Protein AF-A0A8W8IEJ9-F1 (afdb_monomer)

Organism: Magallana gigas (NCBI:txid29159)

Sequence (95 aa):
MVKRCCWGTCNTDNRYPDRLVGGIRFIPFPKPGRQLEKANRWIRLCGRPHNQLNESILNERGKAKHLYVQSISLMEHQLTGIQIQYLQLLPAMTQ

Secondary structure (DSSP, 8-state):
---EE-STT---BTT-GGG-TTT--EEEPPPTTT-HHHHHHHHHHTT--TTTS-HHHHHSTTTGGGEEEEHHHHHHHHHHHHHH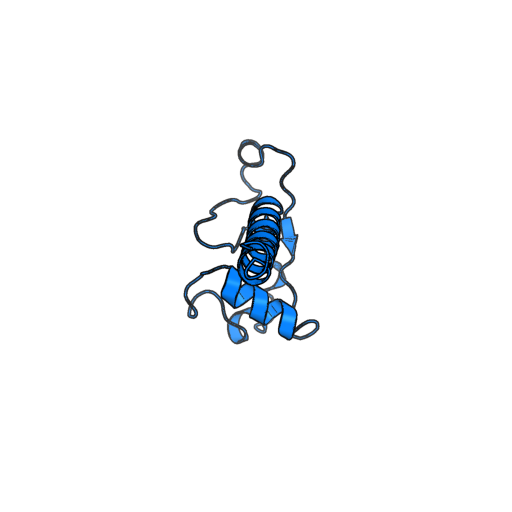HHHHS-SS---

Mean predicted aligned error: 9.64 Å

Solvent-accessible surface area (backbone atoms only — not comparable to full-atom values): 5668 Å² total; per-residue (Å²): 135,79,46,37,33,58,36,54,88,49,80,56,42,67,87,46,63,86,76,48,69,88,79,62,42,78,42,73,49,58,51,47,96,81,35,44,71,61,24,54,50,47,44,63,70,22,62,44,58,63,95,82,44,40,69,69,58,41,65,40,94,72,49,37,83,45,35,20,35,42,48,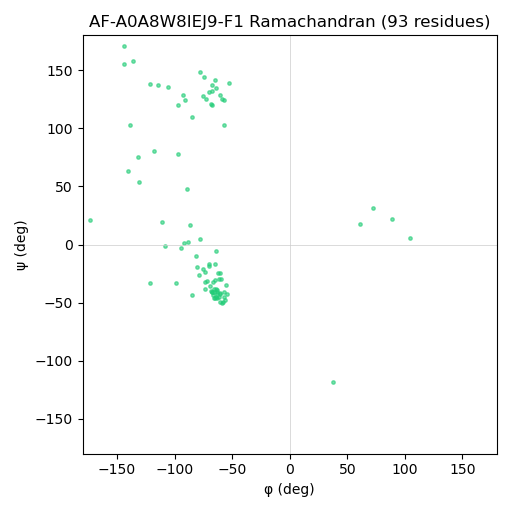61,67,52,49,54,50,50,50,48,51,50,49,52,51,52,64,71,67,59,85,81,85,85,127

Radius of gyration: 15.9 Å; Cα contacts (8 Å, |Δi|>4): 106; chains: 1; bounding box: 46×23×46 Å

pLDDT: mean 74.42, std 14.0, range [42.53, 87.19]

Structure (mmCIF, N/CA/C/O backbone):
data_AF-A0A8W8IEJ9-F1
#
_entry.id   AF-A0A8W8IEJ9-F1
#
loop_
_atom_site.group_PDB
_atom_site.id
_atom_site.type_symbol
_atom_site.label_atom_id
_atom_site.label_alt_id
_atom_site.label_comp_id
_atom_site.label_asym_id
_atom_site.label_entity_id
_atom_site.label_seq_id
_atom_site.pdbx_PDB_ins_code
_atom_site.Cartn_x
_atom_site.Cartn_y
_atom_site.Cartn_z
_atom_site.occupancy
_atom_site.B_iso_or_equiv
_atom_site.auth_seq_id
_atom_site.auth_comp_id
_atom_site.auth_asym_id
_atom_site.auth_atom_id
_atom_site.pdbx_PDB_model_num
ATOM 1 N N . MET A 1 1 ? 16.140 -1.638 4.781 1.00 71.25 1 MET A N 1
ATOM 2 C CA . MET A 1 1 ? 14.750 -2.075 5.062 1.00 71.25 1 MET A CA 1
ATOM 3 C C . MET A 1 1 ? 14.075 -2.451 3.751 1.00 71.25 1 MET A C 1
ATOM 5 O O . MET A 1 1 ? 14.126 -1.654 2.820 1.00 71.25 1 MET A O 1
ATOM 9 N N . VAL A 1 2 ? 13.514 -3.660 3.650 1.00 78.75 2 VAL A N 1
ATOM 10 C CA . VAL A 1 2 ? 12.886 -4.148 2.408 1.00 78.75 2 VAL A CA 1
ATOM 11 C C . VAL A 1 2 ? 11.528 -3.473 2.221 1.00 78.75 2 VAL A C 1
ATOM 13 O O . VAL A 1 2 ? 10.705 -3.488 3.137 1.00 78.75 2 VAL A O 1
ATOM 16 N N . LYS A 1 3 ? 11.304 -2.877 1.049 1.00 84.62 3 LYS A N 1
ATOM 17 C CA . LYS A 1 3 ? 10.018 -2.313 0.629 1.00 84.62 3 LYS A CA 1
ATOM 18 C C . LYS A 1 3 ? 9.320 -3.351 -0.238 1.00 84.62 3 LYS A C 1
ATOM 20 O O . LYS A 1 3 ? 9.878 -3.745 -1.259 1.00 84.62 3 LYS A O 1
ATOM 25 N N . ARG A 1 4 ? 8.134 -3.801 0.175 1.00 82.69 4 ARG A N 1
ATOM 26 C CA . ARG A 1 4 ? 7.309 -4.750 -0.588 1.00 82.69 4 ARG A CA 1
ATOM 27 C C . ARG A 1 4 ? 6.027 -4.070 -1.034 1.00 82.69 4 ARG A C 1
ATOM 29 O O . ARG A 1 4 ? 5.414 -3.344 -0.248 1.00 82.69 4 ARG A O 1
ATOM 36 N N . CYS A 1 5 ? 5.636 -4.315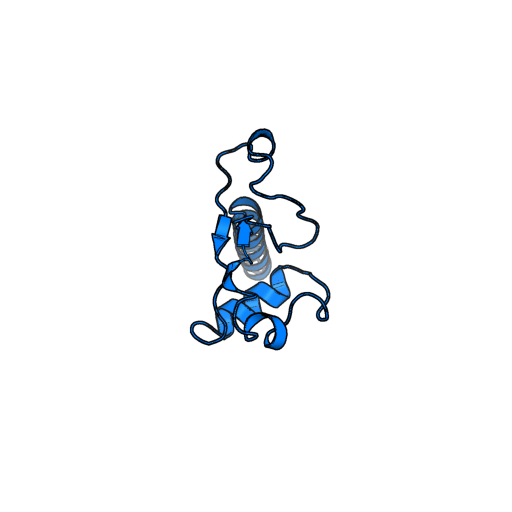 -2.279 1.00 85.94 5 CYS A N 1
ATOM 37 C CA . CYS A 1 5 ? 4.332 -3.902 -2.765 1.00 85.94 5 CYS A CA 1
ATOM 38 C C . CYS A 1 5 ? 3.238 -4.747 -2.093 1.00 85.94 5 CYS A C 1
ATOM 40 O O . CYS A 1 5 ? 3.341 -5.971 -2.052 1.00 85.94 5 CYS A O 1
ATOM 42 N N . CYS A 1 6 ? 2.196 -4.116 -1.556 1.00 84.69 6 CYS A N 1
ATOM 43 C CA . CYS A 1 6 ? 1.043 -4.816 -0.987 1.00 84.69 6 CYS A CA 1
ATOM 44 C C . CYS A 1 6 ? -0.111 -4.993 -1.981 1.00 84.69 6 CYS A C 1
ATOM 46 O O . CYS A 1 6 ? -1.100 -5.644 -1.651 1.00 84.69 6 CYS A O 1
ATOM 48 N N . TRP A 1 7 ? 0.017 -4.458 -3.195 1.00 86.50 7 TRP A N 1
ATOM 49 C CA . TRP A 1 7 ? -1.025 -4.504 -4.214 1.00 86.50 7 TRP A CA 1
ATOM 50 C C . TRP A 1 7 ? -1.259 -5.924 -4.734 1.00 86.50 7 TRP A C 1
ATOM 52 O O . TRP A 1 7 ? -0.340 -6.527 -5.271 1.00 86.50 7 TRP A O 1
ATOM 62 N N . GLY A 1 8 ? -2.475 -6.446 -4.604 1.00 82.06 8 GLY A N 1
ATOM 63 C CA . GLY A 1 8 ? -2.996 -7.655 -5.250 1.00 82.06 8 GLY A CA 1
ATOM 64 C C . GLY A 1 8 ? -1.992 -8.798 -5.378 1.00 82.06 8 GLY A C 1
ATOM 65 O O . GLY A 1 8 ? -1.472 -9.307 -4.385 1.00 82.06 8 GLY A O 1
ATOM 66 N N . THR A 1 9 ? -1.707 -9.167 -6.628 1.00 75.62 9 THR A N 1
ATOM 67 C CA . THR A 1 9 ? -0.728 -10.187 -7.041 1.00 75.62 9 THR A CA 1
ATOM 68 C C . THR A 1 9 ? 0.689 -9.635 -7.238 1.00 75.62 9 THR A C 1
ATOM 70 O O . THR A 1 9 ? 1.599 -10.373 -7.616 1.00 75.62 9 THR A O 1
ATOM 73 N N . CYS A 1 10 ? 0.908 -8.342 -6.985 1.00 81.06 10 CYS A N 1
ATOM 74 C CA . CYS A 1 10 ? 2.213 -7.718 -7.124 1.00 81.06 10 CYS A CA 1
ATOM 75 C C . CYS A 1 10 ? 3.175 -8.278 -6.071 1.00 81.06 10 CYS A C 1
ATOM 77 O O . CYS A 1 10 ? 2.967 -8.130 -4.865 1.00 81.06 10 CYS A O 1
ATOM 79 N N . ASN A 1 11 ? 4.259 -8.881 -6.556 1.00 76.19 11 ASN A N 1
ATOM 80 C CA . ASN A 1 11 ? 5.349 -9.419 -5.744 1.00 76.19 11 ASN A CA 1
ATOM 81 C C . ASN A 1 11 ? 6.642 -8.605 -5.903 1.00 76.19 11 ASN A C 1
ATOM 83 O O . ASN A 1 11 ? 7.730 -9.086 -5.592 1.00 76.19 11 ASN A O 1
ATOM 87 N N . THR A 1 12 ? 6.528 -7.366 -6.391 1.00 82.94 12 THR A N 1
ATOM 88 C CA . THR A 1 12 ? 7.658 -6.453 -6.551 1.00 82.94 12 THR A CA 1
ATOM 89 C C . THR A 1 12 ? 8.201 -6.030 -5.189 1.00 82.94 12 THR A C 1
ATOM 91 O O . THR A 1 12 ? 7.461 -5.590 -4.299 1.00 82.94 12 THR A O 1
ATOM 94 N N . ASP A 1 13 ? 9.518 -6.115 -5.038 1.00 84.50 13 ASP A N 1
ATOM 95 C CA . ASP A 1 13 ? 10.225 -5.654 -3.856 1.00 84.50 13 ASP A CA 1
ATOM 96 C C . ASP A 1 13 ? 11.591 -5.060 -4.214 1.00 84.50 13 ASP A C 1
ATOM 98 O O . ASP A 1 13 ? 12.174 -5.374 -5.250 1.00 84.50 13 ASP A O 1
ATOM 102 N N . ASN A 1 14 ? 12.101 -4.175 -3.360 1.00 85.38 14 ASN A N 1
ATOM 103 C CA . ASN A 1 14 ? 13.322 -3.422 -3.650 1.00 85.38 14 ASN A CA 1
ATOM 104 C C . ASN A 1 14 ? 14.638 -4.201 -3.468 1.00 85.38 14 ASN A C 1
ATOM 106 O O . ASN A 1 14 ? 15.695 -3.583 -3.571 1.00 85.38 14 ASN A O 1
ATOM 110 N N . ARG A 1 15 ? 14.608 -5.508 -3.169 1.00 85.62 15 ARG A N 1
ATOM 111 C CA . ARG A 1 15 ? 15.828 -6.336 -3.124 1.00 85.62 15 ARG A CA 1
ATOM 112 C C . ARG A 1 15 ? 16.359 -6.643 -4.522 1.00 85.62 15 ARG A C 1
ATOM 114 O O . ARG A 1 15 ? 17.543 -6.921 -4.650 1.00 85.62 15 ARG A O 1
ATOM 121 N N . TYR A 1 16 ? 15.497 -6.589 -5.538 1.00 85.81 16 TYR A N 1
ATOM 122 C CA . TYR A 1 16 ? 15.833 -6.897 -6.928 1.00 85.81 16 TYR A CA 1
ATOM 123 C C . TYR A 1 16 ? 15.618 -5.652 -7.802 1.00 85.81 16 TYR A C 1
ATOM 125 O O . TYR A 1 16 ? 14.559 -5.523 -8.422 1.00 85.81 16 TYR A O 1
ATOM 133 N N . PRO A 1 17 ? 16.575 -4.705 -7.825 1.00 81.00 17 PRO A N 1
ATOM 134 C CA . PRO A 1 17 ? 16.427 -3.445 -8.551 1.00 81.00 17 PRO A CA 1
ATOM 135 C C . PRO A 1 17 ? 16.238 -3.644 -10.059 1.00 81.00 17 PRO A C 1
ATOM 137 O O . PRO A 1 17 ? 15.496 -2.885 -10.670 1.00 81.00 17 PRO A O 1
ATOM 140 N N . ASP A 1 18 ? 16.794 -4.708 -10.638 1.00 82.88 18 ASP A N 1
ATOM 141 C CA . ASP A 1 18 ? 16.625 -5.059 -12.055 1.00 82.88 18 ASP A CA 1
ATOM 142 C C . ASP A 1 18 ? 15.163 -5.351 -12.432 1.00 82.88 18 ASP A C 1
ATOM 144 O O . ASP A 1 18 ? 14.755 -5.175 -13.577 1.00 82.88 18 ASP A O 1
ATOM 148 N N . ARG A 1 19 ? 14.334 -5.755 -11.456 1.00 80.12 19 ARG A N 1
ATOM 149 C CA . ARG A 1 19 ? 12.888 -5.960 -11.648 1.00 80.12 19 ARG A CA 1
ATOM 150 C C . ARG A 1 19 ? 12.089 -4.655 -11.568 1.00 80.12 19 ARG A C 1
ATOM 152 O O . ARG A 1 19 ? 10.903 -4.653 -11.883 1.00 80.12 19 ARG A O 1
ATOM 159 N N . LEU A 1 20 ? 12.708 -3.549 -11.150 1.00 79.94 20 LEU A N 1
ATOM 160 C CA . LEU A 1 20 ? 12.088 -2.224 -11.038 1.00 79.94 20 LEU A CA 1
ATOM 161 C C . LEU A 1 20 ? 12.214 -1.431 -12.349 1.00 79.94 20 LEU A C 1
ATOM 163 O O . LEU A 1 20 ? 12.612 -0.265 -12.360 1.00 79.94 20 LEU A O 1
ATOM 167 N N . VAL A 1 21 ? 11.881 -2.072 -13.467 1.00 71.88 21 VAL 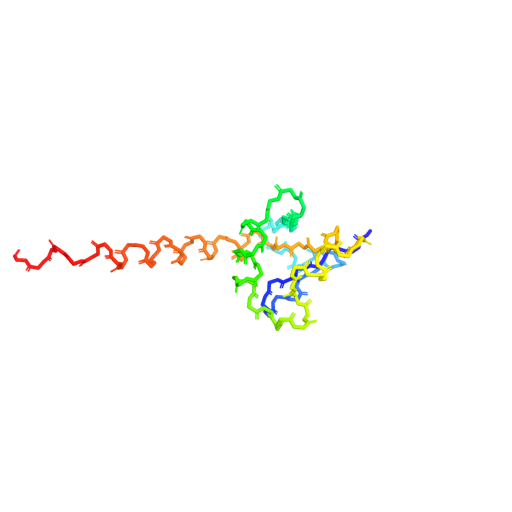A N 1
ATOM 168 C CA . VAL A 1 21 ? 11.927 -1.475 -14.807 1.00 71.88 21 VAL A CA 1
ATOM 169 C C . VAL A 1 21 ? 10.879 -0.367 -14.957 1.00 71.88 21 VAL A C 1
ATOM 171 O O . VAL A 1 21 ? 9.742 -0.510 -14.516 1.00 71.88 21 VAL A O 1
ATOM 174 N N . GLY A 1 22 ? 11.259 0.754 -15.579 1.00 73.38 22 GLY A N 1
ATOM 175 C CA . GLY A 1 22 ? 10.341 1.868 -15.862 1.00 73.38 22 GLY A CA 1
ATOM 176 C C . GLY A 1 22 ? 10.215 2.923 -14.754 1.00 73.38 22 GLY A C 1
ATOM 177 O O . GLY A 1 22 ? 9.220 3.640 -14.703 1.00 73.38 22 GLY A O 1
ATOM 178 N N . GLY A 1 23 ? 11.199 3.039 -13.854 1.00 74.19 23 GLY A N 1
ATOM 179 C CA . GLY A 1 23 ? 11.219 4.116 -12.852 1.00 74.19 23 GLY A CA 1
ATOM 180 C C . GLY A 1 23 ? 10.176 3.950 -11.742 1.00 74.19 23 GLY A C 1
ATOM 181 O O . GLY A 1 23 ? 9.667 4.937 -11.203 1.00 74.19 23 GLY A O 1
ATOM 182 N N . ILE A 1 24 ? 9.851 2.700 -11.402 1.00 79.75 24 ILE A N 1
ATOM 183 C CA . ILE A 1 24 ? 8.851 2.344 -10.394 1.00 79.75 24 ILE A CA 1
ATOM 184 C C . ILE A 1 24 ? 9.188 2.983 -9.045 1.00 79.75 24 ILE A C 1
ATOM 186 O O . ILE A 1 24 ? 10.256 2.763 -8.471 1.00 79.75 24 ILE A O 1
ATOM 190 N N . AR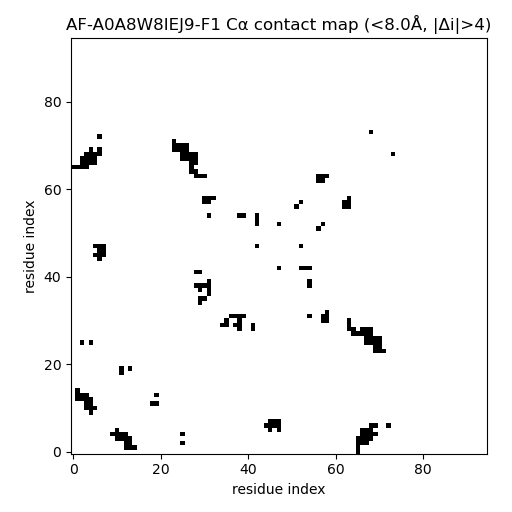G A 1 25 ? 8.234 3.739 -8.491 1.00 83.44 25 ARG A N 1
ATOM 191 C CA . ARG A 1 25 ? 8.352 4.330 -7.153 1.00 83.44 25 ARG A CA 1
ATOM 192 C C . ARG A 1 25 ? 7.479 3.576 -6.161 1.00 83.44 25 ARG A C 1
ATOM 194 O O . ARG A 1 25 ? 6.313 3.303 -6.429 1.00 83.44 25 ARG A O 1
ATOM 201 N N . PHE A 1 26 ? 8.033 3.288 -4.986 1.00 85.50 26 PHE A N 1
ATOM 202 C CA . PHE A 1 26 ? 7.285 2.734 -3.857 1.00 85.50 26 PHE A CA 1
ATOM 203 C C . PHE A 1 26 ? 6.620 3.861 -3.069 1.00 85.50 26 PHE A C 1
ATOM 205 O O . PHE A 1 26 ? 7.296 4.624 -2.375 1.00 85.50 26 PHE A O 1
ATOM 212 N N . ILE A 1 27 ? 5.297 3.945 -3.156 1.00 86.94 27 ILE A N 1
ATOM 213 C CA . ILE A 1 27 ? 4.485 4.942 -2.465 1.00 86.94 27 ILE A CA 1
ATOM 214 C C . ILE A 1 27 ? 4.066 4.359 -1.110 1.00 86.94 27 ILE A C 1
ATOM 216 O O . ILE A 1 27 ? 3.518 3.257 -1.075 1.00 86.94 27 ILE A O 1
ATOM 220 N N . PRO A 1 28 ? 4.352 5.037 0.016 1.00 86.50 28 PRO A N 1
ATOM 221 C CA . PRO A 1 28 ? 4.043 4.513 1.342 1.00 86.50 28 PRO A CA 1
ATOM 222 C C . PRO A 1 28 ? 2.535 4.387 1.553 1.00 86.50 28 PRO A C 1
ATOM 224 O O . PRO A 1 28 ? 1.767 5.264 1.152 1.00 86.50 28 PRO A O 1
ATOM 227 N N . PHE A 1 29 ? 2.123 3.313 2.226 1.00 86.44 29 PHE A N 1
ATOM 228 C CA . PHE A 1 29 ? 0.721 3.102 2.562 1.00 86.44 29 PHE A CA 1
ATOM 229 C C . PHE A 1 29 ? 0.226 4.202 3.526 1.00 86.44 29 PHE A C 1
ATOM 231 O O . PHE A 1 29 ? 0.923 4.530 4.497 1.00 86.44 29 PHE A O 1
ATOM 238 N N . PRO A 1 30 ? -0.959 4.797 3.293 1.00 85.81 30 PRO A N 1
ATOM 239 C CA . PRO A 1 30 ? -1.533 5.799 4.190 1.00 85.81 30 PRO A CA 1
ATOM 240 C C . PRO A 1 30 ? -1.775 5.211 5.585 1.00 85.81 30 PRO A C 1
ATOM 242 O O . PRO A 1 30 ? -2.398 4.164 5.741 1.00 85.81 30 PRO A O 1
ATOM 245 N N . LYS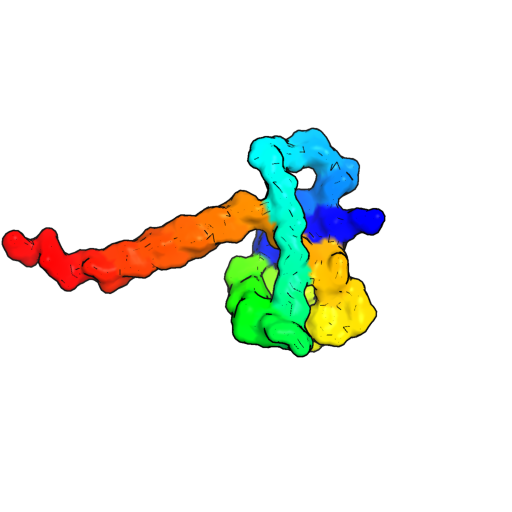 A 1 31 ? -1.290 5.894 6.625 1.00 83.38 31 LYS A N 1
ATOM 246 C CA . LYS A 1 31 ? -1.493 5.444 8.007 1.00 83.38 31 LYS A CA 1
ATOM 247 C C . LYS A 1 31 ? -2.951 5.684 8.424 1.00 83.38 31 LYS A C 1
ATOM 249 O O . LYS A 1 31 ? -3.367 6.846 8.376 1.00 83.38 31 LYS A O 1
ATOM 254 N N . PRO A 1 32 ? -3.693 4.663 8.892 1.00 80.81 32 PRO A N 1
ATOM 255 C CA . PRO A 1 32 ? -5.091 4.821 9.305 1.00 80.81 32 PRO A CA 1
ATOM 256 C C . PRO A 1 32 ? -5.271 5.885 10.394 1.00 80.81 32 PRO A C 1
ATOM 258 O O . PRO A 1 32 ? -6.124 6.749 10.246 1.00 80.81 32 PRO A O 1
ATOM 261 N N . GLY A 1 33 ? -4.375 5.955 1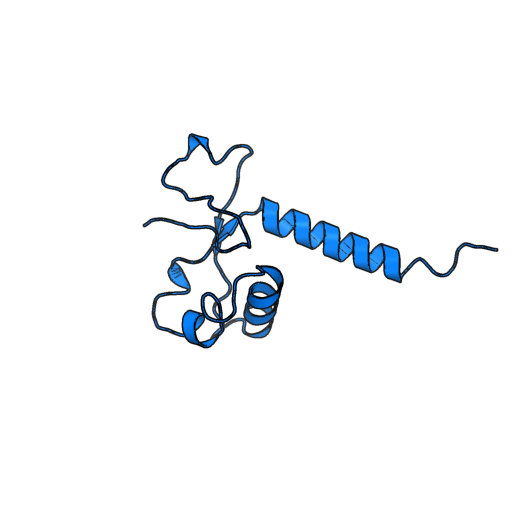1.387 1.00 81.00 33 GLY A N 1
ATOM 262 C CA . GLY A 1 33 ? -4.417 6.999 12.424 1.00 81.00 33 GLY A CA 1
ATOM 263 C C . GLY A 1 33 ? -4.216 8.451 11.948 1.00 81.00 33 GLY A C 1
ATOM 264 O O . GLY A 1 33 ? -4.319 9.362 12.760 1.00 81.00 33 GLY A O 1
ATOM 265 N N . ARG A 1 34 ? -3.896 8.698 10.666 1.00 80.44 34 ARG A N 1
ATOM 266 C CA . ARG A 1 34 ? -3.839 10.055 10.074 1.00 80.44 34 ARG A CA 1
ATOM 267 C C . ARG A 1 34 ? -4.770 10.244 8.877 1.00 80.44 34 ARG A C 1
ATOM 269 O O . ARG A 1 34 ? -5.204 11.358 8.627 1.00 80.44 34 ARG A O 1
ATOM 276 N N . GLN A 1 35 ? -4.991 9.201 8.082 1.00 83.38 35 GLN A N 1
ATOM 277 C CA . GLN A 1 35 ? -5.723 9.256 6.813 1.00 83.38 35 GLN A CA 1
ATOM 278 C C . GLN A 1 35 ? -6.602 8.008 6.680 1.00 83.38 35 GLN A C 1
ATOM 280 O O . GLN A 1 35 ? -6.383 7.174 5.798 1.00 83.38 35 GLN A O 1
ATOM 285 N N . LEU A 1 36 ? -7.570 7.871 7.586 1.00 86.25 36 LEU A N 1
ATOM 286 C CA . LEU A 1 36 ? -8.397 6.674 7.716 1.00 86.25 36 LEU A CA 1
ATOM 287 C C . LEU A 1 36 ? -9.163 6.334 6.431 1.00 86.25 36 LEU A C 1
ATOM 289 O O . LEU A 1 36 ? -9.065 5.216 5.930 1.00 86.25 36 LEU A O 1
ATOM 293 N N . GLU A 1 37 ? -9.863 7.302 5.840 1.00 86.69 37 GLU A N 1
ATOM 294 C CA . GLU A 1 37 ? -10.644 7.083 4.614 1.00 86.69 37 GLU A CA 1
ATOM 295 C C . GLU A 1 37 ? -9.771 6.629 3.442 1.00 86.69 37 GLU A C 1
ATOM 297 O O . GLU A 1 37 ? -10.103 5.685 2.721 1.00 86.69 37 GLU A O 1
ATOM 302 N N . LYS A 1 38 ? -8.601 7.256 3.281 1.00 84.75 38 LYS A N 1
ATOM 303 C CA . LYS A 1 38 ? -7.640 6.892 2.236 1.00 84.75 38 LYS A CA 1
ATOM 304 C C . LYS A 1 38 ? -7.068 5.496 2.469 1.00 84.75 38 LYS A C 1
ATOM 306 O O . LYS A 1 38 ? -6.931 4.739 1.510 1.00 84.75 38 LYS A O 1
ATOM 311 N N . ALA A 1 39 ? -6.767 5.145 3.719 1.00 86.25 39 ALA A N 1
ATOM 312 C CA . ALA A 1 39 ? -6.311 3.810 4.092 1.00 86.25 39 ALA A CA 1
ATOM 313 C C . ALA A 1 39 ? -7.369 2.746 3.808 1.00 86.25 39 ALA A C 1
ATOM 315 O O . ALA A 1 39 ? -7.055 1.751 3.160 1.00 86.25 39 ALA A O 1
ATOM 316 N N . ASN A 1 40 ? -8.625 2.989 4.179 1.00 86.25 40 ASN A N 1
ATOM 317 C CA . ASN A 1 40 ? -9.734 2.085 3.881 1.00 86.25 40 ASN A CA 1
ATOM 318 C C . ASN A 1 40 ? -9.972 1.929 2.379 1.00 86.25 40 ASN A C 1
ATOM 320 O O . ASN A 1 40 ? -10.162 0.810 1.899 1.00 86.25 40 ASN A O 1
ATOM 324 N N . ARG A 1 41 ? -9.891 3.022 1.610 1.00 87.19 41 ARG A N 1
ATOM 325 C CA . ARG A 1 41 ? -9.933 2.950 0.146 1.00 87.19 41 ARG A CA 1
ATOM 326 C C . ARG A 1 41 ? -8.803 2.062 -0.372 1.00 87.19 41 ARG A C 1
ATOM 328 O O . ARG A 1 41 ? -9.066 1.139 -1.129 1.00 87.19 41 ARG A O 1
ATOM 335 N N . TRP A 1 42 ? -7.567 2.273 0.072 1.00 86.81 42 TRP A N 1
ATOM 336 C CA . TRP A 1 42 ? -6.427 1.468 -0.374 1.00 86.81 42 TRP A CA 1
ATOM 337 C C . TRP A 1 42 ? -6.535 -0.005 0.028 1.00 86.81 42 TRP A C 1
ATOM 339 O O . TRP A 1 42 ? -6.197 -0.852 -0.789 1.00 86.81 42 TRP A O 1
ATOM 349 N N . ILE A 1 43 ? -7.038 -0.326 1.226 1.00 86.69 43 ILE A N 1
ATOM 350 C CA . ILE A 1 43 ? -7.289 -1.714 1.654 1.00 86.69 43 ILE A CA 1
ATOM 351 C C . ILE A 1 43 ? -8.214 -2.413 0.652 1.00 86.69 43 ILE A C 1
ATOM 353 O O . ILE A 1 43 ? -7.897 -3.507 0.191 1.00 86.69 43 ILE A O 1
ATOM 357 N N . ARG A 1 44 ? -9.321 -1.757 0.275 1.00 85.12 44 ARG A N 1
ATOM 358 C CA . ARG A 1 44 ? -10.286 -2.294 -0.696 1.00 85.12 44 ARG A CA 1
ATOM 359 C C . ARG A 1 44 ? -9.669 -2.452 -2.086 1.00 85.12 44 ARG A C 1
ATOM 361 O O . ARG A 1 44 ? -9.825 -3.500 -2.701 1.00 85.12 44 ARG A O 1
ATOM 368 N N . LEU A 1 45 ? -8.944 -1.437 -2.559 1.00 84.50 45 LEU A N 1
ATOM 369 C CA . LEU A 1 45 ? -8.361 -1.433 -3.906 1.00 84.50 45 LEU A CA 1
ATOM 370 C C . LEU A 1 45 ? -7.185 -2.401 -4.065 1.00 84.50 45 LEU A C 1
ATOM 372 O O . LEU A 1 45 ? -6.989 -2.957 -5.138 1.00 84.50 45 LEU A O 1
ATOM 376 N N . CYS A 1 46 ? -6.408 -2.632 -3.004 1.00 85.00 46 CYS A N 1
ATOM 377 C CA . CYS A 1 46 ? -5.290 -3.566 -3.062 1.00 85.00 46 CYS A CA 1
ATOM 378 C C . CYS A 1 46 ? -5.749 -5.010 -3.297 1.00 85.00 46 CYS A C 1
ATOM 380 O O . CYS A 1 46 ? -4.905 -5.828 -3.628 1.00 85.00 46 CYS A O 1
ATOM 382 N N . GLY A 1 47 ? -7.023 -5.366 -3.093 1.00 83.50 47 GLY A N 1
ATOM 383 C CA . GLY A 1 47 ? -7.531 -6.710 -3.402 1.00 83.50 47 GLY A CA 1
ATOM 384 C C . GLY A 1 47 ? -6.861 -7.851 -2.621 1.00 83.50 47 GLY A C 1
ATOM 385 O O . GLY A 1 47 ? -6.941 -9.008 -3.026 1.00 83.50 47 GLY A O 1
ATOM 386 N N . ARG A 1 48 ? -6.166 -7.547 -1.516 1.00 84.38 48 ARG A N 1
ATOM 387 C CA . ARG A 1 48 ? -5.592 -8.557 -0.618 1.00 84.38 48 ARG A CA 1
ATOM 388 C C . ARG A 1 48 ? -6.699 -9.137 0.270 1.00 84.38 48 ARG A C 1
ATOM 390 O O . ARG A 1 48 ? -7.612 -8.404 0.651 1.00 84.38 48 ARG A O 1
ATOM 397 N N . PRO A 1 49 ? -6.594 -10.414 0.671 1.00 85.81 49 PRO A N 1
ATOM 398 C CA . PRO A 1 49 ? -7.482 -10.994 1.670 1.00 85.81 49 PRO A CA 1
ATOM 399 C C . PRO A 1 49 ? -7.531 -10.148 2.949 1.00 85.81 49 PRO A C 1
ATOM 401 O O . PRO A 1 49 ? -6.497 -9.675 3.428 1.00 85.81 49 PRO A O 1
ATOM 404 N N . HIS A 1 50 ? -8.720 -9.988 3.534 1.00 83.75 50 HIS A N 1
ATOM 405 C CA . HIS A 1 50 ? -8.915 -9.134 4.713 1.00 83.75 50 HIS A CA 1
ATOM 406 C C . HIS A 1 50 ? -8.071 -9.583 5.920 1.00 83.75 50 HIS A C 1
ATOM 408 O O . HIS A 1 50 ? -7.628 -8.759 6.712 1.00 83.75 50 HIS A O 1
ATOM 414 N N . ASN A 1 51 ? -7.771 -10.878 6.047 1.00 82.88 51 ASN A N 1
ATOM 415 C CA . ASN A 1 51 ? -6.880 -11.403 7.088 1.00 82.88 51 ASN A CA 1
ATOM 416 C C . ASN A 1 51 ? -5.397 -11.015 6.897 1.00 82.88 51 ASN A C 1
ATOM 418 O O . ASN A 1 51 ? -4.626 -11.100 7.847 1.00 82.88 51 ASN A O 1
ATOM 422 N N . GLN A 1 52 ? -4.991 -10.598 5.694 1.00 81.56 52 GLN A N 1
ATOM 423 C CA . GLN A 1 52 ? -3.632 -10.148 5.378 1.00 81.56 52 GLN A CA 1
ATOM 424 C C . GLN A 1 52 ? -3.512 -8.622 5.382 1.00 81.56 52 GLN A C 1
ATOM 426 O O . GLN A 1 52 ? -2.455 -8.090 5.724 1.00 81.56 52 GLN A O 1
ATOM 431 N N . LEU A 1 53 ? -4.577 -7.914 4.995 1.00 85.31 53 LEU A N 1
ATOM 432 C CA . LEU A 1 53 ? -4.607 -6.459 4.919 1.00 85.31 53 LEU A CA 1
ATOM 433 C C . LEU A 1 53 ? -5.946 -5.930 5.446 1.00 85.31 53 LEU A C 1
ATOM 435 O O . LEU A 1 53 ? -6.958 -5.949 4.751 1.00 85.31 53 LEU A O 1
ATOM 439 N N . ASN A 1 54 ? -5.931 -5.422 6.674 1.00 86.56 54 ASN A N 1
ATOM 440 C CA . ASN A 1 54 ? -7.058 -4.730 7.292 1.00 86.56 54 ASN A CA 1
ATOM 441 C C . ASN A 1 54 ? -6.571 -3.579 8.175 1.00 86.56 54 ASN A C 1
ATOM 443 O O . ASN A 1 54 ? -5.375 -3.431 8.435 1.00 86.56 54 ASN A O 1
ATOM 447 N N . GLU A 1 55 ? -7.513 -2.764 8.636 1.00 85.25 55 GLU A N 1
ATOM 448 C CA . GLU A 1 55 ? -7.230 -1.612 9.483 1.00 85.25 55 GLU A CA 1
ATOM 449 C C . GLU A 1 55 ? -6.479 -1.995 10.766 1.00 85.25 55 GLU A C 1
ATOM 451 O O . GLU A 1 55 ? -5.488 -1.348 11.094 1.00 85.25 55 GLU A O 1
ATOM 456 N N . SER A 1 56 ? -6.893 -3.052 11.469 1.00 83.88 56 SER A N 1
ATOM 457 C CA . SER A 1 56 ? -6.249 -3.495 12.712 1.00 83.88 56 SER A CA 1
ATOM 458 C C . SER A 1 56 ? -4.781 -3.871 12.485 1.00 83.88 56 SER A C 1
ATOM 460 O O . SER A 1 56 ? -3.913 -3.450 13.248 1.00 83.88 56 SER A O 1
ATOM 462 N N . ILE A 1 57 ? -4.477 -4.566 11.382 1.00 83.50 57 ILE A N 1
ATOM 463 C CA . ILE A 1 57 ? -3.105 -4.899 10.963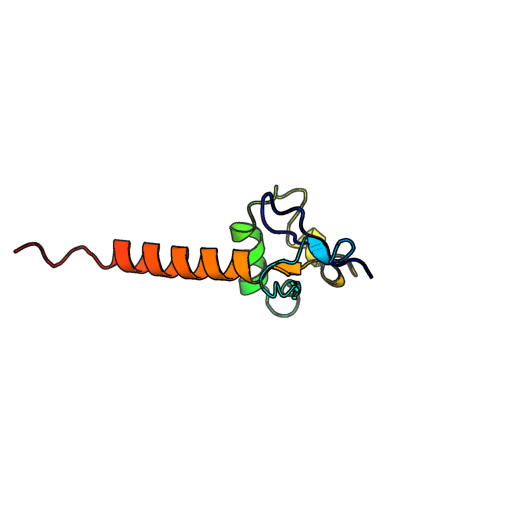 1.00 83.50 57 ILE A CA 1
ATOM 464 C C . ILE A 1 57 ? -2.299 -3.631 10.667 1.00 83.50 57 ILE A C 1
ATOM 466 O O . ILE A 1 57 ? -1.118 -3.559 10.999 1.00 83.50 57 ILE A O 1
ATOM 470 N N . LEU A 1 58 ? -2.912 -2.625 10.044 1.00 81.44 58 LEU A N 1
ATOM 471 C CA . LEU A 1 58 ? -2.250 -1.355 9.744 1.00 81.44 58 LEU A CA 1
ATOM 472 C C . LEU A 1 58 ? -2.046 -0.475 10.986 1.00 81.44 58 LEU A C 1
ATOM 474 O O . LEU A 1 58 ? -1.062 0.268 11.045 1.00 81.44 58 LEU A O 1
ATOM 478 N N . ASN A 1 59 ? -2.964 -0.546 11.952 1.00 79.88 59 ASN A N 1
ATOM 479 C CA . ASN A 1 59 ? -2.896 0.155 13.234 1.00 79.88 59 ASN A CA 1
ATOM 480 C C . ASN A 1 59 ? -1.897 -0.492 14.202 1.00 79.88 59 ASN A C 1
ATOM 482 O O . ASN A 1 59 ? -1.392 0.185 15.101 1.00 79.88 59 ASN A O 1
ATOM 486 N N . GLU A 1 60 ? -1.550 -1.765 14.001 1.00 81.31 60 GLU A N 1
ATOM 487 C CA . GLU A 1 60 ? -0.488 -2.417 14.757 1.00 81.31 60 GLU A CA 1
ATOM 488 C C . GLU A 1 60 ? 0.841 -1.662 14.566 1.00 81.31 60 GLU A C 1
ATOM 490 O O . GLU A 1 60 ? 1.303 -1.402 13.442 1.00 81.31 60 GLU A O 1
ATOM 495 N N . ARG A 1 61 ? 1.459 -1.271 15.689 1.00 61.56 61 ARG A N 1
ATOM 496 C CA . ARG A 1 61 ? 2.659 -0.427 15.709 1.00 61.56 61 ARG A CA 1
ATOM 497 C C . ARG A 1 61 ? 3.780 -1.074 14.900 1.00 61.56 61 ARG A C 1
ATOM 499 O O . ARG A 1 61 ? 4.494 -1.951 15.363 1.00 61.56 61 ARG A O 1
ATOM 506 N N . GLY A 1 62 ? 3.988 -0.554 13.694 1.00 65.25 62 GLY A N 1
ATOM 507 C CA . GLY A 1 62 ? 5.123 -0.913 12.857 1.00 65.25 62 GLY A CA 1
ATOM 508 C C . GLY A 1 62 ? 4.834 -1.843 11.687 1.00 65.25 62 GLY A C 1
ATOM 509 O O . GLY A 1 62 ? 5.789 -2.160 10.992 1.00 65.25 62 GLY A O 1
ATOM 510 N N . LYS A 1 63 ? 3.586 -2.213 11.382 1.00 70.50 63 LYS A N 1
ATOM 511 C CA . LYS A 1 63 ? 3.287 -2.939 10.131 1.00 70.50 63 LYS A CA 1
ATOM 512 C C . LYS A 1 63 ? 3.083 -2.007 8.937 1.00 70.50 63 LYS A C 1
ATOM 514 O O . LYS A 1 63 ? 3.716 -2.190 7.899 1.00 70.50 63 LYS A O 1
ATOM 519 N N . ALA A 1 64 ? 2.343 -0.911 9.115 1.00 68.69 64 ALA A N 1
ATOM 520 C CA . ALA A 1 64 ? 2.130 0.083 8.055 1.00 68.69 64 ALA A CA 1
ATOM 521 C C . ALA A 1 64 ? 3.420 0.758 7.545 1.00 68.69 64 ALA A C 1
ATOM 523 O O . ALA A 1 64 ? 3.466 1.213 6.407 1.00 68.69 64 ALA A O 1
ATOM 524 N N . LYS A 1 65 ? 4.498 0.806 8.347 1.00 70.25 65 LYS A N 1
ATOM 525 C CA . LYS A 1 65 ? 5.765 1.466 7.960 1.00 70.25 65 LYS A CA 1
ATOM 526 C C . LYS A 1 65 ? 6.541 0.721 6.862 1.00 70.25 65 LYS A C 1
ATOM 528 O O . LYS A 1 65 ? 7.436 1.309 6.266 1.00 70.25 65 LYS A O 1
ATOM 533 N N . HIS A 1 66 ? 6.212 -0.549 6.615 1.00 74.38 66 HIS A N 1
ATOM 534 C CA . HIS A 1 66 ? 6.847 -1.381 5.586 1.00 74.38 66 HIS A CA 1
ATOM 535 C C . HIS A 1 66 ? 5.939 -1.657 4.382 1.00 74.38 66 HIS A C 1
ATOM 537 O O . HIS A 1 66 ? 6.366 -2.346 3.455 1.00 74.38 66 HIS A O 1
ATOM 543 N N . LEU A 1 67 ? 4.701 -1.155 4.400 1.00 82.12 67 LEU A N 1
ATOM 544 C CA . LEU A 1 67 ? 3.733 -1.378 3.335 1.00 82.12 67 LEU A CA 1
ATOM 545 C C . LEU A 1 67 ? 3.820 -0.247 2.316 1.00 82.12 67 LEU A C 1
ATOM 547 O O . LEU A 1 67 ? 3.776 0.936 2.661 1.00 82.12 67 LEU A O 1
ATOM 551 N N . TYR A 1 68 ? 3.947 -0.634 1.054 1.00 87.00 68 TYR A N 1
ATOM 552 C CA . TYR A 1 68 ? 4.046 0.280 -0.070 1.00 87.00 68 TYR A CA 1
ATOM 553 C C . TYR A 1 68 ? 3.160 -0.206 -1.211 1.00 87.00 68 TYR A C 1
ATOM 555 O O . TYR A 1 68 ? 2.859 -1.391 -1.310 1.00 87.00 68 TYR A O 1
ATOM 563 N N . VAL A 1 69 ? 2.788 0.698 -2.107 1.00 85.75 69 VAL A N 1
ATOM 564 C CA . VAL A 1 69 ? 2.172 0.379 -3.398 1.00 85.75 69 VAL A CA 1
ATOM 565 C C . VAL A 1 69 ? 3.058 0.965 -4.489 1.00 85.75 69 VAL A C 1
ATOM 567 O O . VAL A 1 69 ? 3.581 2.069 -4.338 1.00 85.75 69 VAL A O 1
ATOM 570 N N . GLN A 1 70 ? 3.283 0.221 -5.567 1.00 82.88 70 GLN A N 1
ATOM 571 C CA . GLN A 1 70 ? 4.074 0.719 -6.688 1.00 82.88 70 GLN A CA 1
ATOM 572 C C . GLN A 1 70 ? 3.284 1.747 -7.513 1.00 82.88 70 GLN A C 1
ATOM 574 O O . GLN A 1 70 ? 2.073 1.614 -7.685 1.00 82.88 70 GLN A O 1
ATOM 579 N N . SER A 1 71 ? 3.970 2.765 -8.039 1.00 76.00 71 SER A N 1
ATOM 580 C CA . SER A 1 71 ? 3.352 3.854 -8.812 1.00 76.00 71 SER A CA 1
ATOM 581 C C . SER A 1 71 ? 2.528 3.368 -10.005 1.00 76.00 71 SER A C 1
ATOM 583 O O . SER A 1 71 ? 1.479 3.943 -10.270 1.00 76.00 71 SER A O 1
ATOM 585 N N . ILE A 1 72 ? 2.951 2.284 -10.664 1.00 73.56 72 ILE A N 1
ATOM 586 C CA . ILE A 1 72 ? 2.227 1.686 -11.797 1.00 73.56 72 ILE A CA 1
ATOM 587 C C . ILE A 1 72 ? 0.830 1.222 -11.370 1.00 73.56 72 ILE A C 1
ATOM 589 O O . ILE A 1 72 ? -0.157 1.620 -11.972 1.00 73.56 72 ILE A O 1
ATOM 593 N N . SER A 1 73 ? 0.726 0.481 -10.268 1.00 70.81 73 SER A N 1
ATOM 594 C CA . SER A 1 73 ? -0.555 -0.050 -9.787 1.00 70.81 73 SER A CA 1
ATOM 595 C C . SER A 1 73 ? -1.534 1.048 -9.354 1.00 70.81 73 SER A C 1
ATOM 597 O O . SER A 1 73 ? -2.746 0.905 -9.490 1.00 70.81 73 SER A O 1
ATOM 599 N N . LEU A 1 74 ? -1.015 2.178 -8.864 1.00 66.56 74 LEU A N 1
ATOM 600 C CA . LEU A 1 74 ? -1.823 3.364 -8.571 1.00 66.56 74 LEU A CA 1
ATOM 601 C C . LEU A 1 74 ? -2.274 4.093 -9.839 1.00 66.56 74 LEU A C 1
ATOM 603 O O . LEU A 1 74 ? -3.403 4.576 -9.872 1.00 66.56 74 LEU A O 1
ATOM 607 N N . MET A 1 75 ? -1.422 4.170 -10.863 1.00 60.38 75 MET A N 1
ATOM 608 C CA . MET A 1 75 ? -1.774 4.755 -12.159 1.00 60.38 75 MET A CA 1
ATOM 609 C C . MET A 1 75 ? -2.841 3.927 -12.869 1.00 60.38 75 MET A C 1
ATOM 611 O O . MET A 1 75 ? -3.840 4.498 -13.286 1.00 60.38 75 MET A O 1
ATOM 615 N N . GLU A 1 76 ? -2.698 2.600 -12.918 1.00 58.84 76 GLU A N 1
ATOM 616 C CA . GLU A 1 76 ? -3.726 1.705 -13.461 1.00 58.84 76 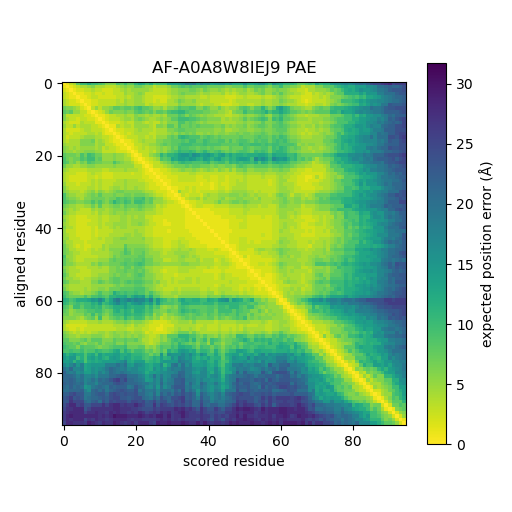GLU A CA 1
ATOM 617 C C . GLU A 1 76 ? -5.069 1.928 -12.765 1.00 58.84 76 GLU A C 1
ATOM 619 O O . GLU A 1 76 ? -6.088 2.041 -13.435 1.00 58.84 76 GLU A O 1
ATOM 624 N N . HIS A 1 77 ? -5.086 2.095 -11.438 1.00 61.00 77 HIS A N 1
ATOM 625 C CA . HIS A 1 77 ? -6.341 2.293 -10.717 1.00 61.00 77 HIS A CA 1
ATOM 626 C C . HIS A 1 77 ? -6.912 3.723 -10.792 1.00 61.00 77 HIS A C 1
ATOM 628 O O . HIS A 1 77 ? -8.120 3.921 -10.651 1.00 61.00 77 HIS A O 1
ATOM 634 N N . GLN A 1 78 ? -6.073 4.744 -10.993 1.00 55.72 78 GLN A N 1
ATOM 635 C CA . GLN A 1 78 ? -6.551 6.083 -11.356 1.00 55.72 78 GLN A CA 1
ATOM 636 C C . GLN A 1 78 ? -7.134 6.073 -12.770 1.00 55.72 78 GLN A C 1
ATOM 638 O O . GLN A 1 78 ? -8.187 6.656 -12.979 1.00 55.72 78 GLN A O 1
ATOM 643 N N . LEU A 1 79 ? -6.515 5.357 -13.711 1.00 50.88 79 LEU A N 1
ATOM 644 C CA . LEU A 1 79 ? -7.024 5.190 -15.070 1.00 50.88 79 LEU A CA 1
ATOM 645 C C . LEU A 1 79 ? -8.313 4.366 -15.102 1.00 50.88 79 LEU A C 1
ATOM 647 O O . LEU A 1 79 ? -9.231 4.761 -15.807 1.00 50.88 79 LEU A O 1
ATOM 651 N N . THR A 1 80 ? -8.444 3.292 -14.313 1.00 54.09 80 THR A N 1
ATOM 652 C CA . THR A 1 80 ? -9.721 2.565 -14.184 1.00 54.09 80 THR A CA 1
ATOM 653 C C . THR A 1 80 ? -10.766 3.384 -13.437 1.00 54.09 80 THR A C 1
ATOM 655 O O . THR A 1 80 ? -11.925 3.354 -13.819 1.00 54.09 80 THR A O 1
ATOM 658 N N . GLY A 1 81 ? -10.386 4.173 -12.426 1.00 51.78 81 GLY A N 1
ATOM 659 C CA . GLY A 1 81 ? -11.290 5.123 -11.772 1.00 51.78 81 GLY A CA 1
ATOM 660 C C . GLY A 1 81 ? -11.819 6.182 -12.745 1.00 51.78 81 GLY A C 1
ATOM 661 O O . GLY A 1 81 ? -13.021 6.417 -12.791 1.00 51.78 81 GLY A O 1
ATOM 662 N N . ILE A 1 82 ? -10.939 6.755 -13.573 1.00 47.88 82 ILE A N 1
ATOM 663 C CA . ILE A 1 82 ? -11.282 7.714 -14.632 1.00 47.88 82 ILE A CA 1
ATOM 664 C C . ILE A 1 82 ? -12.109 7.040 -15.735 1.00 47.88 82 ILE A C 1
ATOM 666 O O . ILE A 1 82 ? -13.109 7.606 -16.155 1.00 47.88 82 ILE A O 1
ATOM 670 N N . GLN A 1 83 ? -11.754 5.831 -16.181 1.00 42.53 83 GLN A N 1
ATOM 671 C CA . GLN A 1 83 ? -12.505 5.065 -17.185 1.00 42.53 83 GLN A CA 1
ATOM 672 C C . GLN A 1 83 ? -13.904 4.687 -16.695 1.00 42.53 83 GLN A C 1
ATOM 674 O O . GLN A 1 83 ? -14.860 4.871 -17.437 1.00 42.53 83 GLN A O 1
ATOM 679 N N . ILE A 1 84 ? -14.050 4.208 -15.455 1.00 47.75 84 ILE A N 1
ATOM 680 C CA . ILE A 1 84 ? -15.354 3.895 -14.850 1.00 47.75 84 ILE A CA 1
ATOM 681 C C . ILE A 1 84 ? -16.191 5.170 -14.722 1.00 47.75 84 ILE A C 1
ATOM 683 O O . ILE A 1 84 ? -17.370 5.158 -15.059 1.00 47.75 84 ILE A O 1
ATOM 687 N N . GLN A 1 85 ? -15.589 6.285 -14.305 1.00 47.19 85 GLN A N 1
ATOM 688 C CA . GLN A 1 85 ? -16.286 7.565 -14.215 1.00 47.19 85 GLN A CA 1
ATOM 689 C C . GLN A 1 85 ? -16.696 8.089 -15.605 1.00 47.19 85 GLN A C 1
ATOM 691 O O . GLN A 1 85 ? -17.808 8.577 -15.761 1.00 47.19 85 GLN A O 1
ATOM 696 N N . TYR A 1 86 ? -15.862 7.908 -16.634 1.00 43.88 86 TYR A N 1
ATOM 697 C CA . TYR A 1 86 ? -16.185 8.245 -18.026 1.00 43.88 86 TYR A CA 1
ATOM 698 C C . TYR A 1 86 ? -17.297 7.344 -18.601 1.00 43.88 86 TYR A C 1
ATOM 700 O O . TYR A 1 86 ? -18.216 7.840 -19.240 1.00 43.88 86 TYR A O 1
ATOM 708 N N . LEU A 1 87 ? -17.276 6.038 -18.306 1.00 46.53 87 LEU A N 1
ATOM 709 C CA . LEU A 1 87 ? -18.313 5.062 -18.685 1.00 46.53 87 LEU A CA 1
ATOM 710 C C . LEU A 1 87 ? -19.656 5.303 -17.977 1.00 46.53 87 LEU A C 1
ATOM 712 O O . LEU A 1 87 ? -20.704 5.062 -18.567 1.00 46.53 87 LEU A O 1
ATOM 716 N N . GLN A 1 88 ? -19.651 5.805 -16.741 1.00 45.56 88 GLN A N 1
ATOM 717 C CA . GLN A 1 88 ? -20.871 6.175 -16.009 1.00 45.56 88 GLN A CA 1
ATOM 718 C C . GLN A 1 88 ? -21.430 7.553 -16.406 1.00 45.56 88 GLN A C 1
ATOM 720 O O . GLN A 1 88 ? -22.608 7.814 -16.181 1.00 45.56 88 GLN A O 1
ATOM 725 N N . LEU A 1 89 ? -20.612 8.416 -17.018 1.00 47.34 89 LEU A N 1
ATOM 726 C CA . LEU A 1 89 ? -21.015 9.711 -17.590 1.00 47.34 89 LEU A CA 1
ATOM 727 C C . LEU A 1 89 ? -21.405 9.620 -19.081 1.00 47.34 89 LEU A C 1
ATOM 729 O O . LEU A 1 89 ? -21.771 10.627 -19.682 1.00 47.34 89 LEU A O 1
ATOM 733 N N . LEU A 1 90 ? -21.368 8.420 -19.669 1.00 47.69 90 LEU A N 1
ATOM 734 C CA . LEU A 1 90 ? -21.721 8.134 -21.062 1.00 47.69 90 LEU A CA 1
ATOM 735 C C . LEU A 1 90 ? -23.218 7.856 -21.375 1.00 47.69 90 LEU A C 1
ATOM 737 O O . LEU A 1 90 ? -23.470 7.361 -22.471 1.00 47.69 90 LEU A O 1
ATOM 741 N N . PRO A 1 91 ? -24.251 8.161 -20.555 1.00 50.62 91 PRO A N 1
ATOM 742 C CA . PRO A 1 91 ? -25.622 8.133 -21.053 1.00 50.62 91 PRO A CA 1
ATOM 743 C C . PRO A 1 91 ? -26.071 9.548 -21.444 1.00 50.62 91 PRO A C 1
ATOM 745 O O . PRO A 1 91 ? -26.778 10.174 -20.667 1.00 50.62 91 PRO A O 1
ATOM 748 N N . ALA A 1 92 ? -25.660 10.076 -22.609 1.00 53.94 92 ALA A N 1
ATOM 749 C CA . ALA A 1 92 ? -26.317 11.254 -23.226 1.00 53.94 92 ALA A CA 1
ATOM 750 C C . ALA A 1 92 ? -25.832 11.646 -24.645 1.00 53.94 92 ALA A C 1
ATOM 752 O O . ALA A 1 92 ? -26.016 12.791 -25.041 1.00 53.94 92 ALA A O 1
ATOM 753 N N . MET A 1 93 ? -25.214 10.770 -25.444 1.00 46.50 93 MET A N 1
ATOM 754 C CA . MET A 1 93 ? -24.924 11.103 -26.857 1.00 46.50 93 MET A CA 1
ATOM 755 C C . MET A 1 93 ? -25.366 9.983 -27.790 1.00 46.50 93 MET A C 1
ATOM 757 O O . MET A 1 93 ? -24.600 9.442 -28.581 1.00 46.50 93 MET A O 1
ATOM 761 N N . THR A 1 94 ? -26.630 9.606 -27.651 1.00 51.97 94 THR A N 1
ATOM 762 C CA . THR A 1 94 ? -27.347 8.852 -28.678 1.00 51.97 94 THR A CA 1
ATOM 763 C C . THR A 1 94 ? -28.685 9.540 -28.888 1.00 51.97 94 THR A C 1
ATOM 765 O O . THR A 1 94 ? -29.705 9.099 -28.370 1.00 51.97 94 THR A O 1
ATOM 768 N N . GLN A 1 95 ? -28.642 10.677 -29.579 1.00 47.31 95 GLN A N 1
ATOM 769 C CA . GLN A 1 95 ? -29.719 11.175 -30.432 1.00 47.31 95 GLN A CA 1
ATOM 770 C C . GLN A 1 95 ? -29.072 11.793 -31.665 1.00 47.31 95 GLN A C 1
ATOM 772 O O . GLN A 1 95 ? -28.076 12.528 -31.477 1.00 47.31 95 GLN A O 1
#

Foldseek 3Di:
DKAAELAAPGGDIPVCVVVVPPVKDWAQQDQCVVCVVSNVVCLVRSPDPCVVRHNVQSNPPPNSRRYTHIPVSVVVVVVVVVVVVVVVVPPDPDD